Protein AF-A0A5C5W6T4-F1 (afdb_monomer_lite)

Foldseek 3Di:
DDDPVVVVVCVVDDPVVVVVVVVVVVDDDPVNVVVVVVVVVVVVVVVVVVVVVVCVVPVQPVVLVVVLVVVCVVLVPDPVRSVLLVQLCVQLVNSHSVVCLPDLQSLLSSNCSNCVPPPPVVSLVSSQVVCCSRPVHGRDDDPPPPPDDDPDD

Radius of gyration: 30.35 Å; chains: 1; bounding box: 59×81×69 Å

Sequence (153 aa):
MMSLAQALAQVGSGPGWESLRESFRTGGDAQTLGGFVLVLAGLVVVAVAVVYILTRRRLPKQASLNAMKEVARVLQLGSQARRDIELVAGRAGVRQPAAILLSPANLSAAVRRGCNGLDDPSLTARMNELSVKLFGSALPPAARNEKGVGVGG

Secondary structure (DSSP, 8-state):
---HHHHHHHHHSSTHHHHHHHHHHS---HHHHHHHHHHHHHHHHHHHHHHHHHHHHHHHHHHHHHHHHHHHHHTT--HHHHHHHHHHHHHTT-S-GGGGGG-HHHHHHHHHHHHTT---HHHHHHHHHHHHHHHSSPPPP------S-----

Structure (mmCIF, N/CA/C/O backbone):
data_AF-A0A5C5W6T4-F1
#
_entry.id   AF-A0A5C5W6T4-F1
#
loop_
_atom_site.group_PDB
_atom_site.id
_atom_site.type_symbol
_atom_site.label_atom_id
_atom_site.label_alt_id
_atom_site.label_comp_id
_atom_site.label_asym_id
_atom_site.label_entity_id
_atom_site.label_seq_id
_atom_site.pdbx_PDB_ins_code
_atom_site.Cartn_x
_atom_site.Cartn_y
_atom_site.Cartn_z
_atom_site.occupancy
_atom_site.B_iso_or_equiv
_atom_site.auth_seq_id
_atom_site.auth_comp_id
_atom_site.auth_asym_id
_atom_site.auth_atom_id
_atom_site.pdbx_PDB_model_num
ATOM 1 N N . MET A 1 1 ? 10.453 40.831 -33.898 1.00 51.09 1 MET A N 1
ATOM 2 C CA . MET A 1 1 ? 10.121 39.483 -33.389 1.00 51.09 1 MET A CA 1
ATOM 3 C C . MET A 1 1 ? 10.329 38.499 -34.527 1.00 51.09 1 MET A C 1
ATOM 5 O O . MET A 1 1 ? 9.582 38.546 -35.492 1.00 51.09 1 MET A O 1
ATOM 9 N N . MET A 1 2 ? 11.414 37.728 -34.482 1.00 49.97 2 MET A N 1
ATOM 10 C CA . MET A 1 2 ? 11.815 36.823 -35.567 1.00 49.97 2 MET A CA 1
ATOM 11 C C . MET A 1 2 ? 11.038 35.503 -35.461 1.00 49.97 2 MET A C 1
ATOM 13 O O . MET A 1 2 ? 10.875 34.975 -34.362 1.00 49.97 2 MET A O 1
ATOM 17 N N . SER A 1 3 ? 10.527 35.002 -36.588 1.00 68.38 3 SER A N 1
ATOM 18 C CA . SER A 1 3 ? 9.722 33.776 -36.650 1.00 68.38 3 SER A CA 1
ATOM 19 C C . SER A 1 3 ? 10.588 32.532 -36.439 1.00 68.38 3 SER A C 1
ATOM 21 O O . SER A 1 3 ? 11.696 32.433 -36.966 1.00 68.38 3 SER A O 1
ATOM 23 N N . LEU A 1 4 ? 10.053 31.545 -35.718 1.00 61.59 4 LEU A N 1
ATOM 24 C CA . LEU A 1 4 ? 10.692 30.253 -35.437 1.00 61.59 4 LEU A CA 1
ATOM 25 C C . LEU A 1 4 ? 11.082 29.503 -36.732 1.00 61.59 4 LEU A C 1
ATOM 27 O O . LEU A 1 4 ? 12.069 28.772 -36.756 1.00 61.59 4 LEU A O 1
ATOM 31 N N . ALA A 1 5 ? 10.383 29.771 -37.841 1.00 63.53 5 ALA A N 1
ATOM 32 C CA . ALA A 1 5 ? 10.725 29.251 -39.165 1.00 63.53 5 ALA A CA 1
ATOM 33 C C . ALA A 1 5 ? 12.016 29.864 -39.748 1.00 63.53 5 ALA A C 1
ATOM 35 O O . ALA A 1 5 ? 12.783 29.166 -40.406 1.00 63.53 5 ALA A O 1
ATOM 36 N N . GLN A 1 6 ? 12.303 31.142 -39.473 1.00 63.62 6 GLN A N 1
ATOM 37 C CA . GLN A 1 6 ? 13.548 31.796 -39.904 1.00 63.62 6 GLN A CA 1
ATOM 38 C C . GLN A 1 6 ? 14.747 31.356 -39.055 1.00 63.62 6 GLN A C 1
ATOM 40 O O . GLN A 1 6 ? 15.848 31.216 -39.584 1.00 63.62 6 GLN A O 1
ATOM 45 N N . ALA A 1 7 ? 14.528 31.072 -37.766 1.00 58.25 7 ALA A N 1
ATOM 46 C CA . ALA A 1 7 ? 15.557 30.507 -36.893 1.00 58.25 7 ALA A CA 1
ATOM 47 C C . ALA A 1 7 ? 15.959 29.085 -37.330 1.00 58.25 7 ALA A C 1
ATOM 49 O O . ALA A 1 7 ? 17.142 28.755 -37.349 1.00 58.25 7 ALA A O 1
ATOM 50 N N . LEU A 1 8 ? 14.992 28.264 -37.753 1.00 57.56 8 LEU A N 1
ATOM 51 C CA . LEU A 1 8 ? 15.259 26.917 -38.270 1.00 57.56 8 LEU A CA 1
ATOM 52 C C . LEU A 1 8 ? 15.897 26.927 -39.667 1.00 57.56 8 LEU A C 1
ATOM 54 O O . LEU A 1 8 ? 16.741 26.079 -39.952 1.00 57.56 8 LEU A O 1
ATOM 58 N N . ALA A 1 9 ? 15.568 27.908 -40.514 1.00 57.66 9 ALA A N 1
ATOM 59 C CA . ALA A 1 9 ? 16.198 28.059 -41.825 1.00 57.66 9 ALA A CA 1
ATOM 60 C C . ALA A 1 9 ? 17.694 28.422 -41.728 1.00 57.66 9 ALA A C 1
ATOM 62 O O . ALA A 1 9 ? 18.490 27.901 -42.505 1.00 57.66 9 ALA A O 1
ATOM 63 N N . GLN A 1 10 ? 18.105 29.236 -40.746 1.00 55.25 10 GLN A N 1
ATOM 64 C CA . GLN A 1 10 ? 19.525 29.571 -40.548 1.00 55.25 10 GLN A CA 1
ATOM 65 C C . GLN A 1 10 ? 20.373 28.417 -39.992 1.00 55.25 10 GLN A C 1
ATOM 67 O O . GLN A 1 10 ? 21.570 28.355 -40.268 1.00 55.25 10 GLN A O 1
ATOM 72 N N . VAL A 1 11 ? 19.776 27.477 -39.254 1.00 56.47 11 VAL A N 1
ATOM 73 C CA . VAL A 1 11 ? 20.484 26.285 -38.748 1.00 56.47 11 VAL A CA 1
ATOM 74 C C . VAL A 1 11 ? 20.796 25.286 -39.877 1.00 56.47 11 VAL A C 1
ATOM 76 O O . VAL A 1 11 ? 21.744 24.508 -39.775 1.00 56.47 11 VAL A O 1
ATOM 79 N N . GLY A 1 12 ? 20.041 25.321 -40.980 1.00 53.22 12 GLY A N 1
ATOM 80 C CA . GLY A 1 12 ? 20.221 24.422 -42.125 1.00 53.22 12 GLY A CA 1
ATOM 81 C C . GLY A 1 12 ? 21.279 24.854 -43.149 1.00 53.22 12 GLY A C 1
ATOM 82 O O . GLY A 1 12 ? 21.711 24.022 -43.940 1.00 53.22 12 GLY A O 1
ATOM 83 N N . SER A 1 13 ? 21.713 26.120 -43.146 1.00 56.75 13 SER A N 1
ATOM 84 C CA . SER A 1 13 ? 22.541 26.700 -44.221 1.00 56.75 13 SER A CA 1
ATOM 85 C C . SER A 1 13 ? 23.829 27.378 -43.738 1.00 56.75 13 SER A C 1
ATOM 87 O O . SER A 1 13 ? 24.401 28.199 -44.452 1.00 56.75 13 SER A O 1
ATOM 89 N N . GLY A 1 14 ? 24.265 27.101 -42.507 1.00 56.69 14 GLY A N 1
ATOM 90 C CA . GLY A 1 14 ? 25.520 27.631 -41.973 1.00 56.69 14 GLY A CA 1
ATOM 91 C C . GLY A 1 14 ? 26.754 26.868 -42.489 1.00 56.69 14 GLY A C 1
ATOM 92 O O . GLY A 1 14 ? 26.659 25.662 -42.725 1.00 56.69 14 GLY A O 1
ATOM 93 N N . PRO A 1 15 ? 27.934 27.517 -42.578 1.00 57.00 15 PRO A N 1
ATOM 94 C CA . PRO A 1 15 ? 29.190 26.916 -43.063 1.00 57.00 15 PRO A CA 1
ATOM 95 C C . PRO A 1 15 ? 29.664 25.689 -42.257 1.00 57.00 15 PRO A C 1
ATOM 97 O O . PRO A 1 15 ? 30.528 24.944 -42.706 1.00 57.00 15 PRO A O 1
ATOM 100 N N . GLY A 1 16 ? 29.068 25.426 -41.088 1.00 60.19 16 GLY A N 1
ATOM 101 C CA . GLY A 1 16 ? 29.290 24.198 -40.319 1.00 60.19 16 GLY A CA 1
ATOM 102 C C . GLY A 1 16 ? 28.731 22.926 -40.974 1.00 60.19 16 GLY A C 1
ATOM 103 O O . GLY A 1 16 ? 29.205 21.832 -40.679 1.00 60.19 16 GLY A O 1
ATOM 104 N N . TRP A 1 17 ? 27.746 23.034 -41.876 1.00 59.72 17 TRP A N 1
ATOM 105 C CA . TRP A 1 17 ? 27.222 21.865 -42.592 1.00 59.72 17 TRP A CA 1
ATOM 106 C C . TRP A 1 17 ? 28.154 21.381 -43.700 1.00 59.72 17 TRP A C 1
ATOM 108 O O . TRP A 1 17 ? 28.196 20.180 -43.971 1.00 59.72 17 TRP A O 1
ATOM 118 N N . GLU A 1 18 ? 28.920 22.283 -44.313 1.00 60.47 18 GLU A N 1
ATOM 119 C CA . GLU A 1 18 ? 29.913 21.913 -45.323 1.00 60.47 18 GLU A CA 1
ATOM 120 C C . GLU A 1 18 ? 31.124 21.237 -44.686 1.00 60.47 18 GLU A C 1
ATOM 122 O O . GLU A 1 18 ? 31.537 20.192 -45.179 1.00 60.47 18 GLU A O 1
ATOM 127 N N . SER A 1 19 ? 31.587 21.706 -43.522 1.00 59.81 19 SER A N 1
ATOM 128 C CA . SER A 1 19 ? 32.677 21.049 -42.786 1.00 59.81 19 SER A CA 1
ATOM 129 C C . SER A 1 19 ? 32.279 19.683 -42.209 1.00 59.81 19 SER A C 1
ATOM 131 O O . SER A 1 19 ? 33.087 18.751 -42.195 1.00 59.81 19 SER A O 1
ATOM 133 N N . LEU A 1 20 ? 31.015 19.506 -41.802 1.00 59.31 20 LEU A N 1
ATOM 134 C CA . LEU A 1 20 ? 30.465 18.190 -41.449 1.00 59.31 20 LEU A CA 1
ATOM 135 C C . LEU A 1 20 ? 30.404 17.269 -42.672 1.00 59.31 20 LEU A C 1
ATOM 137 O O . LEU A 1 20 ? 30.807 16.111 -42.593 1.00 59.31 20 LEU A O 1
ATOM 141 N N . ARG A 1 21 ? 29.944 17.775 -43.819 1.00 64.44 21 ARG A N 1
ATOM 142 C CA . ARG A 1 21 ? 29.851 16.999 -45.062 1.00 64.44 21 ARG A CA 1
ATOM 143 C C . ARG A 1 21 ? 31.235 16.639 -45.619 1.00 64.44 21 ARG A C 1
ATOM 145 O O . ARG A 1 21 ? 31.400 15.527 -46.112 1.00 64.44 21 ARG A O 1
ATOM 152 N N . GLU A 1 22 ? 32.230 17.513 -45.489 1.00 57.12 22 GLU A N 1
ATOM 153 C CA . GLU A 1 22 ? 33.631 17.217 -45.810 1.00 57.12 22 GLU A CA 1
ATOM 154 C C . GLU A 1 22 ? 34.232 16.199 -44.838 1.00 57.12 22 GLU A C 1
ATOM 156 O O . GLU A 1 22 ? 34.910 15.279 -45.286 1.00 57.12 22 GLU A O 1
ATOM 161 N N . SER A 1 23 ? 33.890 16.238 -43.548 1.00 58.56 23 SER A N 1
ATOM 162 C CA . SER A 1 23 ? 34.295 15.196 -42.586 1.00 58.56 23 SER A CA 1
ATOM 163 C C . SER A 1 23 ? 33.700 13.815 -42.911 1.00 58.56 23 SER A C 1
ATOM 165 O O . SER A 1 23 ? 34.313 12.794 -42.617 1.00 58.56 23 SER A O 1
ATOM 167 N N . PHE A 1 24 ? 32.529 13.758 -43.558 1.00 59.09 24 PHE A N 1
ATOM 168 C CA . PHE A 1 24 ? 31.958 12.503 -44.071 1.00 59.09 24 PHE A CA 1
ATOM 169 C C . PHE A 1 24 ? 32.541 12.070 -45.427 1.00 59.09 24 PHE A C 1
ATOM 171 O O . PHE A 1 24 ? 32.501 10.884 -45.753 1.00 59.09 24 PHE A O 1
ATOM 178 N N . ARG A 1 25 ? 33.051 13.009 -46.237 1.00 58.88 25 ARG A N 1
ATOM 179 C CA . ARG A 1 25 ? 33.547 12.748 -47.602 1.00 58.88 25 ARG A CA 1
ATOM 180 C C . ARG A 1 25 ? 35.046 12.451 -47.650 1.00 58.88 25 ARG A C 1
ATOM 182 O O . ARG A 1 25 ? 35.487 11.690 -48.507 1.00 58.88 25 ARG A O 1
ATOM 189 N N . THR A 1 26 ? 35.816 13.024 -46.732 1.00 53.94 26 THR A N 1
ATOM 190 C CA . THR A 1 26 ? 37.258 12.799 -46.602 1.00 53.94 26 THR A CA 1
ATOM 191 C C . THR A 1 26 ? 37.467 11.630 -45.648 1.00 53.94 26 THR A C 1
ATOM 193 O O . THR A 1 26 ? 37.491 11.810 -44.439 1.00 53.94 26 THR A O 1
ATOM 196 N N . GLY A 1 27 ? 37.514 10.426 -46.226 1.00 54.44 27 GLY A N 1
ATOM 197 C CA . GLY A 1 27 ? 37.902 9.148 -45.619 1.00 54.44 27 GLY A CA 1
ATOM 198 C C . GLY A 1 27 ? 38.094 9.131 -44.103 1.00 54.44 27 GLY A C 1
ATOM 199 O O . GLY A 1 27 ? 39.210 9.287 -43.616 1.00 54.44 27 GLY A O 1
ATOM 200 N N . GLY A 1 28 ? 37.021 8.852 -43.363 1.00 50.78 28 GLY A N 1
ATOM 201 C CA . GLY A 1 28 ? 37.166 8.313 -42.020 1.00 50.78 28 GLY A CA 1
ATOM 202 C C . GLY A 1 28 ? 37.711 6.898 -42.154 1.00 50.78 28 GLY A C 1
ATOM 203 O O . GLY A 1 28 ? 37.016 6.038 -42.698 1.00 50.78 28 GLY A O 1
ATOM 204 N N . ASP A 1 29 ? 38.950 6.667 -41.714 1.00 56.69 29 ASP A N 1
ATOM 205 C CA . ASP A 1 29 ? 39.516 5.328 -41.535 1.00 56.69 29 ASP A CA 1
ATOM 206 C C . ASP A 1 29 ? 38.425 4.374 -41.039 1.00 56.69 29 ASP A C 1
ATOM 208 O O . ASP A 1 29 ? 37.694 4.700 -40.100 1.00 56.69 29 ASP A O 1
ATOM 212 N N . ALA A 1 30 ? 38.305 3.182 -41.626 1.00 56.19 30 ALA A N 1
ATOM 213 C CA . ALA A 1 30 ? 37.294 2.194 -41.225 1.00 56.19 30 ALA A CA 1
ATOM 214 C C . ALA A 1 30 ? 37.282 1.935 -39.696 1.00 56.19 30 ALA A C 1
ATOM 216 O O . ALA A 1 30 ? 36.262 1.554 -39.118 1.00 56.19 30 ALA A O 1
ATOM 217 N N . GLN A 1 31 ? 38.403 2.221 -39.031 1.00 57.69 31 GLN A N 1
ATOM 218 C CA . GLN A 1 31 ? 38.597 2.177 -37.588 1.00 57.69 31 GLN A CA 1
ATOM 219 C C . GLN A 1 31 ? 37.866 3.294 -36.805 1.00 57.69 31 GLN A C 1
ATOM 221 O O . GLN A 1 31 ? 37.333 3.024 -35.729 1.00 57.69 31 GLN A O 1
ATOM 226 N N . THR A 1 32 ? 37.772 4.524 -37.326 1.00 60.28 32 THR A N 1
ATOM 227 C CA . THR A 1 32 ? 37.041 5.636 -36.677 1.00 60.28 32 THR A CA 1
ATOM 228 C C . THR A 1 32 ? 35.532 5.540 -36.897 1.00 60.28 32 THR A C 1
ATOM 230 O O . THR A 1 32 ? 34.765 5.746 -35.953 1.00 60.28 32 THR A O 1
ATOM 233 N N . LEU A 1 33 ? 35.093 5.126 -38.092 1.00 58.91 33 LEU A N 1
ATOM 234 C CA . LEU A 1 33 ? 33.681 4.833 -38.375 1.00 58.91 33 LEU A CA 1
ATOM 235 C C . LEU A 1 33 ? 33.157 3.666 -37.519 1.00 58.91 33 LEU A C 1
ATOM 237 O O . LEU A 1 33 ? 32.073 3.768 -36.944 1.00 58.91 33 LEU A O 1
ATOM 241 N N . GLY A 1 34 ? 33.945 2.596 -37.354 1.00 63.84 34 GLY A N 1
ATOM 242 C CA . GLY A 1 34 ? 33.597 1.478 -36.469 1.00 63.84 34 GLY A CA 1
ATOM 243 C C . GLY A 1 34 ? 33.500 1.881 -34.991 1.00 63.84 34 GLY A C 1
ATOM 244 O O . GLY A 1 34 ? 32.570 1.468 -34.293 1.00 63.84 34 GLY A O 1
ATOM 245 N N . GLY A 1 35 ? 34.410 2.744 -34.525 1.00 72.25 35 GLY A N 1
ATOM 246 C CA . GLY A 1 35 ? 34.397 3.268 -33.156 1.00 72.25 35 GLY A CA 1
ATOM 247 C C . GLY A 1 35 ? 33.146 4.093 -32.842 1.00 72.25 35 GLY A C 1
ATOM 248 O O . GLY A 1 35 ? 32.514 3.885 -31.806 1.00 72.25 35 GLY A O 1
ATOM 249 N N . PHE A 1 36 ? 32.732 4.974 -33.758 1.00 75.81 36 PHE A N 1
ATOM 250 C CA . PHE A 1 36 ? 31.527 5.790 -33.581 1.00 75.81 36 PHE A CA 1
ATOM 251 C C . PHE A 1 36 ? 30.253 4.948 -33.472 1.00 75.81 36 PHE A C 1
ATOM 253 O O . PHE A 1 36 ? 29.415 5.217 -32.609 1.00 75.81 36 PHE A O 1
ATOM 260 N N . VAL A 1 37 ? 30.116 3.906 -34.297 1.00 79.69 37 VAL A N 1
ATOM 261 C CA . VAL A 1 37 ? 28.943 3.016 -34.262 1.00 79.69 37 VAL A CA 1
ATOM 262 C C . VAL A 1 37 ? 28.862 2.260 -32.935 1.00 79.69 37 VAL A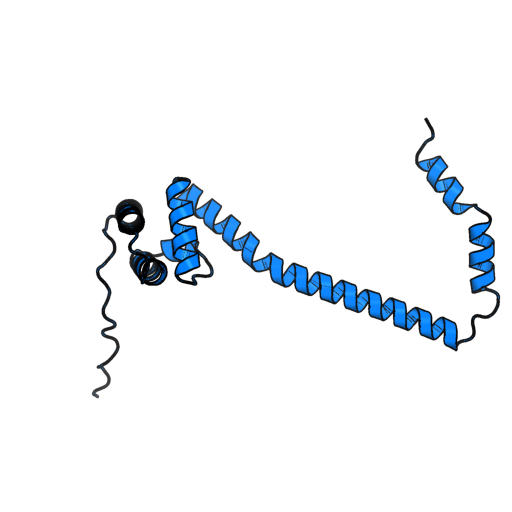 C 1
ATOM 264 O O . VAL A 1 37 ? 27.778 2.159 -32.360 1.00 79.69 37 VAL A O 1
ATOM 267 N N . LEU A 1 38 ? 29.992 1.785 -32.402 1.00 81.75 38 LEU A N 1
ATOM 268 C CA . LEU A 1 38 ? 30.036 1.094 -31.108 1.00 81.75 38 LEU A CA 1
ATOM 269 C C . LEU A 1 38 ? 29.691 2.019 -29.938 1.00 81.75 38 LEU A C 1
ATOM 271 O O . LEU A 1 38 ? 28.927 1.627 -29.054 1.00 81.75 38 LEU A O 1
ATOM 275 N N . VAL A 1 39 ? 30.202 3.253 -29.945 1.00 85.06 39 VAL A N 1
ATOM 276 C CA . VAL A 1 39 ? 29.868 4.254 -28.921 1.00 85.06 39 VAL A CA 1
ATOM 277 C C . VAL A 1 39 ? 28.380 4.597 -28.975 1.00 85.06 39 VAL A C 1
ATOM 279 O O . VAL A 1 39 ? 27.717 4.598 -27.938 1.00 85.06 39 VAL A O 1
ATOM 282 N N . LEU A 1 40 ? 27.832 4.823 -30.173 1.00 88.75 40 LEU A N 1
ATOM 283 C CA . LEU A 1 40 ? 26.415 5.135 -30.354 1.00 88.75 40 LEU A CA 1
ATOM 284 C C . LEU A 1 40 ? 25.522 3.970 -29.895 1.00 88.75 40 LEU A C 1
ATOM 286 O O . LEU A 1 40 ? 24.562 4.181 -29.155 1.00 88.75 40 LEU A O 1
ATOM 290 N N . ALA A 1 41 ? 25.869 2.737 -30.271 1.00 87.94 41 ALA A N 1
ATOM 291 C CA . ALA A 1 41 ? 25.153 1.536 -29.851 1.00 87.94 41 ALA A CA 1
ATOM 292 C C . ALA A 1 41 ? 25.200 1.347 -28.327 1.00 87.94 41 ALA A C 1
ATOM 294 O O . ALA A 1 41 ? 24.171 1.076 -27.706 1.00 87.94 41 ALA A O 1
ATOM 295 N N . GLY A 1 42 ? 26.363 1.559 -27.703 1.00 90.81 42 GLY A N 1
ATOM 296 C CA . GLY A 1 42 ? 26.510 1.524 -26.248 1.00 90.81 42 GLY A CA 1
ATOM 297 C C . GLY A 1 42 ? 25.627 2.560 -25.550 1.00 90.81 42 GLY A C 1
ATOM 298 O O . GLY A 1 42 ? 24.954 2.242 -24.571 1.00 90.81 42 GLY A O 1
ATOM 299 N N . LEU A 1 43 ? 25.553 3.775 -26.095 1.00 92.31 43 LEU A N 1
ATOM 300 C CA . LEU A 1 43 ? 24.718 4.853 -25.561 1.00 92.31 43 LEU A CA 1
ATOM 301 C C . LEU A 1 43 ? 23.225 4.499 -25.637 1.00 92.31 43 LEU A C 1
ATOM 303 O O . LEU A 1 43 ? 22.494 4.713 -24.670 1.00 92.31 43 LEU A O 1
ATOM 307 N N . VAL A 1 44 ? 22.785 3.874 -26.734 1.00 93.38 44 VAL A N 1
ATOM 308 C CA . VAL A 1 44 ? 21.414 3.356 -26.875 1.00 93.38 44 VAL A CA 1
ATOM 309 C C . VAL A 1 44 ? 21.130 2.262 -25.845 1.00 93.38 44 VAL A C 1
ATOM 311 O O . VAL A 1 44 ? 20.100 2.319 -25.175 1.00 93.38 44 VAL A O 1
ATOM 314 N N . VAL A 1 45 ? 22.038 1.300 -25.652 1.00 92.81 45 VAL A N 1
ATOM 315 C CA . VAL A 1 45 ? 21.869 0.235 -24.646 1.00 92.81 45 VAL A CA 1
ATOM 316 C C . VAL A 1 45 ? 21.777 0.817 -23.234 1.00 92.81 45 VAL A C 1
ATOM 318 O O . VAL A 1 45 ? 20.898 0.419 -22.470 1.00 92.81 45 VAL A O 1
ATOM 321 N N . VAL A 1 46 ? 22.623 1.792 -22.890 1.00 93.00 46 VAL A N 1
ATOM 322 C CA . VAL A 1 46 ? 22.569 2.485 -21.594 1.00 93.00 46 VAL A CA 1
ATOM 323 C C . VAL A 1 46 ? 21.257 3.250 -21.440 1.00 93.00 46 VAL A C 1
ATOM 325 O O . VAL A 1 46 ? 20.615 3.140 -20.399 1.00 93.00 46 VAL A O 1
ATOM 328 N N . ALA A 1 47 ? 20.811 3.977 -22.466 1.00 89.19 47 ALA A N 1
ATOM 329 C CA . ALA A 1 47 ? 19.540 4.693 -22.435 1.00 89.19 47 ALA A CA 1
ATOM 330 C C . ALA A 1 47 ? 18.357 3.733 -22.234 1.00 89.19 47 ALA A C 1
ATOM 332 O O . ALA A 1 47 ? 17.510 3.975 -21.373 1.00 89.19 47 ALA A O 1
ATOM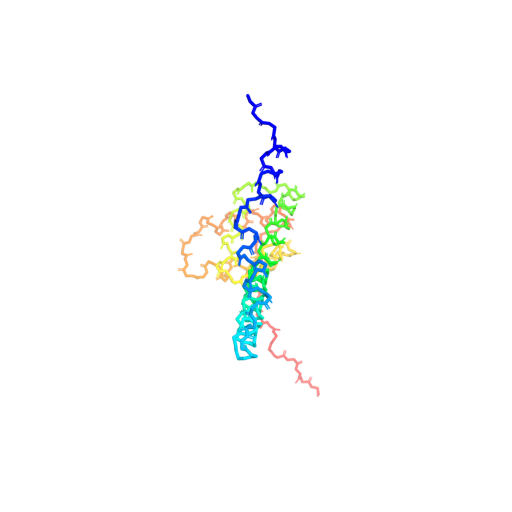 333 N N . VAL A 1 48 ? 18.330 2.606 -22.952 1.00 91.50 48 VAL A N 1
ATOM 334 C CA . VAL A 1 48 ? 17.317 1.556 -22.781 1.00 91.50 48 VAL A CA 1
ATOM 335 C C . VAL A 1 48 ? 17.394 0.946 -21.384 1.00 91.50 48 VAL A C 1
ATOM 337 O O . VAL A 1 48 ? 16.358 0.788 -20.746 1.00 91.50 48 VAL A O 1
ATOM 340 N N . ALA A 1 49 ? 18.587 0.658 -20.858 1.00 88.88 49 ALA A N 1
ATOM 341 C CA . ALA A 1 49 ? 18.764 0.130 -19.506 1.00 88.88 49 ALA A CA 1
ATOM 342 C C . ALA A 1 49 ? 18.286 1.124 -18.437 1.00 88.88 49 ALA A C 1
ATOM 344 O O . ALA A 1 49 ? 17.593 0.735 -17.499 1.00 88.88 49 ALA A O 1
ATOM 345 N N . VAL A 1 50 ? 18.588 2.414 -18.593 1.00 88.69 50 VAL A N 1
ATOM 346 C CA . VAL A 1 50 ? 18.110 3.485 -17.710 1.00 88.69 50 VAL A CA 1
ATOM 347 C C . VAL A 1 50 ? 16.591 3.587 -17.782 1.00 88.69 50 VAL A C 1
ATOM 349 O O . VAL A 1 50 ? 15.934 3.564 -16.742 1.00 88.69 50 VAL A O 1
ATOM 352 N N . VAL A 1 51 ? 16.008 3.629 -18.983 1.00 87.62 51 VAL A N 1
ATOM 353 C CA . VAL A 1 51 ? 14.552 3.654 -19.170 1.00 87.62 51 VAL A CA 1
ATOM 354 C C . VAL A 1 51 ? 13.915 2.409 -18.569 1.00 87.62 51 VAL A C 1
ATOM 356 O O . VAL A 1 51 ? 12.921 2.543 -17.864 1.00 87.62 51 VAL A O 1
ATOM 359 N N . TYR A 1 52 ? 14.493 1.226 -18.768 1.00 84.44 52 TYR A N 1
ATOM 360 C CA . TYR A 1 52 ? 14.025 -0.041 -18.214 1.00 84.44 52 TYR A CA 1
ATOM 361 C C . TYR A 1 52 ? 14.078 -0.046 -16.683 1.00 84.44 52 TYR A C 1
ATOM 363 O O . TYR A 1 52 ? 13.107 -0.409 -16.024 1.00 84.44 52 TYR A O 1
ATOM 371 N N . ILE A 1 53 ? 15.172 0.426 -16.082 1.00 80.69 53 ILE A N 1
ATOM 372 C CA . ILE A 1 53 ? 15.298 0.550 -14.625 1.00 80.69 53 ILE A CA 1
ATOM 373 C C . ILE A 1 53 ? 14.290 1.573 -14.084 1.00 80.69 53 ILE A C 1
ATOM 375 O O . ILE A 1 53 ? 13.654 1.329 -13.055 1.00 80.69 53 ILE A O 1
ATOM 379 N N . LEU A 1 54 ? 14.100 2.702 -14.770 1.00 78.62 54 LEU A N 1
ATOM 380 C CA . LEU A 1 54 ? 13.157 3.744 -14.368 1.00 78.62 54 LEU A CA 1
ATOM 381 C C . LEU A 1 54 ? 11.700 3.293 -14.517 1.00 78.62 54 LEU A C 1
ATOM 383 O O . LEU A 1 54 ? 10.913 3.495 -13.593 1.00 78.62 54 LEU A O 1
ATOM 387 N N . THR A 1 55 ? 11.332 2.641 -15.618 1.00 68.75 55 THR A N 1
ATOM 388 C CA . THR A 1 55 ? 9.988 2.074 -15.813 1.00 68.75 55 THR A CA 1
ATOM 389 C C . THR A 1 55 ? 9.733 0.955 -14.812 1.00 68.75 55 THR A C 1
ATOM 391 O O . THR A 1 55 ? 8.746 1.014 -14.081 1.00 68.75 55 THR A O 1
ATOM 394 N N . ARG A 1 56 ? 10.662 0.011 -14.631 1.00 62.72 56 ARG A N 1
ATOM 395 C CA . ARG A 1 56 ? 10.520 -1.064 -13.634 1.00 62.72 56 ARG A CA 1
ATOM 396 C C . ARG A 1 56 ? 10.358 -0.534 -12.203 1.00 62.72 56 ARG A C 1
ATOM 398 O O . ARG A 1 56 ? 9.641 -1.138 -11.408 1.00 62.72 56 ARG A O 1
ATOM 405 N N . ARG A 1 57 ? 10.957 0.617 -11.870 1.00 57.31 57 ARG A N 1
ATOM 406 C CA . ARG A 1 57 ? 10.745 1.301 -10.578 1.00 57.31 57 ARG A CA 1
ATOM 407 C C . ARG A 1 57 ? 9.424 2.076 -10.493 1.00 57.31 57 ARG A C 1
ATOM 409 O O . ARG A 1 57 ? 8.890 2.215 -9.393 1.00 57.31 57 ARG A O 1
ATOM 416 N N . ARG A 1 58 ? 8.894 2.590 -11.608 1.00 50.19 58 ARG A N 1
ATOM 417 C CA . ARG A 1 58 ? 7.672 3.417 -11.634 1.00 50.19 58 ARG A CA 1
ATOM 418 C C . ARG A 1 58 ? 6.372 2.612 -11.740 1.00 50.19 58 ARG A C 1
ATOM 420 O O . ARG A 1 58 ? 5.377 3.030 -11.151 1.00 50.19 58 ARG A O 1
ATOM 427 N N . LEU A 1 59 ? 6.377 1.447 -12.392 1.00 51.50 59 LEU A N 1
ATOM 428 C CA . LEU A 1 59 ? 5.154 0.669 -12.635 1.00 51.50 59 LEU A CA 1
ATOM 429 C C . LEU A 1 59 ? 4.415 0.117 -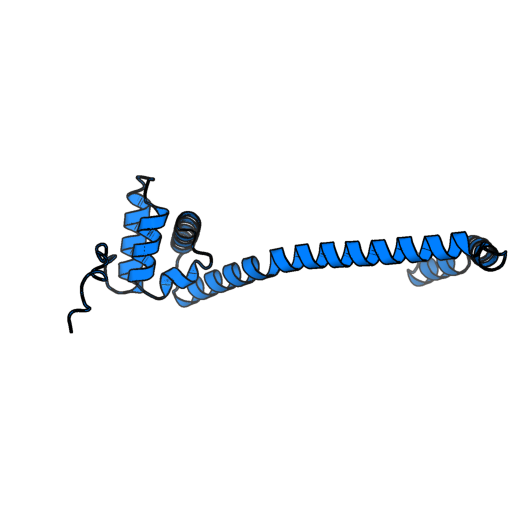11.383 1.00 51.50 59 LEU A C 1
ATOM 431 O O . LEU A 1 59 ? 3.190 0.055 -11.439 1.00 51.50 59 LEU A O 1
ATOM 435 N N . PRO A 1 60 ? 5.044 -0.217 -10.232 1.00 52.06 60 PRO A N 1
ATOM 436 C CA . PRO A 1 60 ? 4.288 -0.729 -9.077 1.00 52.06 60 PRO A CA 1
ATOM 437 C C . PRO A 1 60 ? 3.808 0.345 -8.081 1.00 52.06 60 PRO A C 1
ATOM 439 O O . PRO A 1 60 ? 2.812 0.129 -7.392 1.00 52.06 60 PRO A O 1
ATOM 442 N N . LYS A 1 61 ? 4.474 1.508 -7.980 1.00 50.38 61 LYS A N 1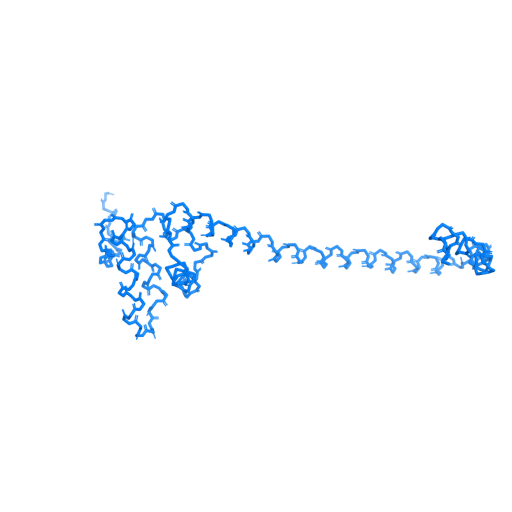
ATOM 443 C CA . LYS A 1 61 ? 4.134 2.536 -6.969 1.00 50.38 61 LYS A CA 1
ATOM 444 C C . LYS A 1 61 ? 2.976 3.450 -7.379 1.00 50.38 61 LYS A C 1
ATOM 446 O O . LYS A 1 61 ? 2.189 3.839 -6.525 1.00 50.38 61 LYS A O 1
ATOM 451 N N . GLN A 1 62 ? 2.847 3.803 -8.660 1.00 51.56 62 GLN A N 1
ATOM 452 C CA . GLN A 1 62 ? 1.747 4.670 -9.111 1.00 51.56 62 GLN A CA 1
ATOM 453 C C . GLN A 1 62 ? 0.408 3.926 -9.197 1.00 51.56 62 GLN A C 1
ATOM 455 O O . GLN A 1 62 ? -0.621 4.491 -8.834 1.00 51.56 62 GLN A O 1
ATOM 460 N N . ALA A 1 63 ? 0.420 2.646 -9.583 1.00 57.66 63 ALA A N 1
ATOM 461 C CA . ALA A 1 63 ? -0.785 1.820 -9.605 1.00 57.66 63 ALA A CA 1
ATOM 462 C C . ALA A 1 63 ? -1.375 1.613 -8.196 1.00 57.66 63 ALA A C 1
ATOM 464 O O . ALA A 1 63 ? -2.584 1.742 -8.017 1.00 57.66 63 ALA A O 1
ATOM 465 N N . SER A 1 64 ? -0.539 1.376 -7.173 1.00 58.84 64 SER A N 1
ATOM 466 C CA . SER A 1 64 ? -1.027 1.194 -5.796 1.00 58.84 64 SER A CA 1
ATOM 467 C C . SER A 1 64 ? -1.533 2.493 -5.155 1.00 58.84 64 SER A C 1
ATOM 469 O O . SER A 1 64 ? -2.532 2.464 -4.436 1.00 58.84 64 SER A O 1
ATOM 471 N N . LEU A 1 65 ? -0.905 3.640 -5.450 1.00 59.84 65 LEU A N 1
ATOM 472 C CA . LEU A 1 65 ? -1.365 4.952 -4.976 1.00 59.84 65 LEU A CA 1
ATOM 473 C C . LEU A 1 65 ? -2.715 5.348 -5.584 1.00 59.84 65 LEU A C 1
ATOM 475 O O . LEU A 1 65 ? -3.554 5.921 -4.888 1.00 59.84 65 LEU A O 1
ATOM 479 N N . ASN A 1 66 ? -2.935 5.031 -6.861 1.00 70.75 66 ASN A N 1
ATOM 480 C CA . ASN A 1 66 ? -4.217 5.275 -7.518 1.00 70.75 66 ASN A CA 1
ATOM 481 C C . ASN A 1 66 ? -5.298 4.317 -6.998 1.00 70.75 66 ASN A C 1
ATOM 483 O O . ASN A 1 66 ? -6.401 4.765 -6.699 1.00 70.75 66 ASN A O 1
ATOM 487 N N . ALA A 1 67 ? -4.963 3.040 -6.780 1.00 75.06 67 ALA A N 1
ATOM 488 C CA . ALA A 1 67 ? -5.888 2.066 -6.200 1.00 75.06 67 ALA A CA 1
ATOM 489 C C . ALA A 1 67 ? -6.335 2.456 -4.781 1.00 75.06 67 ALA A C 1
ATOM 491 O O . ALA A 1 67 ? -7.522 2.417 -4.480 1.00 75.06 67 ALA A O 1
ATOM 492 N N . MET A 1 68 ? -5.416 2.901 -3.914 1.00 82.38 68 MET A N 1
ATOM 493 C CA . MET A 1 68 ? -5.776 3.322 -2.554 1.00 82.38 68 MET A CA 1
ATOM 494 C C . MET A 1 68 ? -6.612 4.611 -2.542 1.00 82.38 68 MET A C 1
ATOM 496 O O . MET A 1 68 ? -7.506 4.752 -1.711 1.00 82.38 68 MET A O 1
ATOM 500 N N . LYS A 1 69 ? -6.357 5.548 -3.467 1.00 82.75 69 LYS A N 1
ATOM 501 C CA . LYS A 1 69 ? -7.204 6.739 -3.647 1.00 82.75 69 LYS A CA 1
ATOM 502 C C . LYS A 1 69 ? -8.626 6.366 -4.047 1.00 82.75 69 LYS A C 1
ATOM 504 O O . LYS A 1 69 ? -9.563 6.927 -3.487 1.00 82.75 69 LYS A O 1
ATOM 509 N N . GLU A 1 70 ? -8.776 5.433 -4.981 1.00 83.31 70 GLU A N 1
ATOM 510 C CA . GLU A 1 70 ? -10.092 5.006 -5.450 1.00 83.31 70 GLU A CA 1
ATOM 511 C C . GLU A 1 70 ? -10.848 4.241 -4.364 1.00 83.31 70 GLU A C 1
ATOM 513 O O . GLU A 1 70 ? -11.997 4.555 -4.077 1.00 83.31 70 GLU A O 1
ATOM 518 N N . VAL A 1 71 ? -10.177 3.322 -3.664 1.00 82.75 71 VAL A N 1
ATOM 519 C CA . VAL A 1 71 ? -10.764 2.605 -2.523 1.00 82.75 71 VAL A CA 1
ATOM 520 C C . VAL A 1 71 ? -11.165 3.572 -1.409 1.00 82.75 71 VAL A C 1
ATOM 522 O O . VAL A 1 71 ? -12.255 3.450 -0.861 1.00 82.75 71 VAL A O 1
ATOM 525 N N . ALA A 1 72 ? -10.339 4.580 -1.109 1.00 85.06 72 ALA A N 1
ATOM 526 C CA . ALA A 1 72 ? -10.694 5.612 -0.140 1.00 85.06 72 ALA A CA 1
ATOM 527 C C . ALA A 1 72 ? -11.901 6.447 -0.587 1.00 85.06 72 ALA A C 1
ATOM 529 O O . ALA A 1 72 ? -12.724 6.802 0.249 1.00 85.06 72 ALA A O 1
ATOM 530 N N . ARG A 1 73 ? -12.040 6.733 -1.886 1.00 86.00 73 ARG A N 1
ATOM 531 C CA . ARG A 1 73 ? -13.217 7.424 -2.424 1.00 86.00 73 ARG A CA 1
ATOM 532 C C . ARG A 1 73 ? -14.476 6.560 -2.304 1.00 86.00 73 ARG A C 1
ATOM 534 O O . ARG A 1 73 ? -15.482 7.047 -1.803 1.00 86.00 73 ARG A O 1
ATOM 541 N N . VAL A 1 74 ? -14.415 5.298 -2.732 1.00 85.50 74 VAL A N 1
ATOM 542 C CA . VAL A 1 74 ? -15.559 4.366 -2.733 1.00 85.50 74 VAL A CA 1
ATOM 543 C C . VAL A 1 74 ? -16.036 4.065 -1.314 1.00 85.50 74 VAL A C 1
ATOM 545 O O . VAL A 1 74 ? -17.232 4.098 -1.046 1.00 85.50 74 VAL A O 1
ATOM 548 N N . LEU A 1 75 ? -15.104 3.835 -0.390 1.00 82.69 75 LEU A N 1
ATOM 549 C CA . LEU A 1 75 ? -15.405 3.576 1.020 1.00 82.69 75 LEU A CA 1
ATOM 550 C C . LEU A 1 75 ? -15.599 4.861 1.844 1.00 82.69 75 LEU A C 1
ATOM 552 O O . LEU A 1 75 ? -15.723 4.784 3.063 1.00 82.69 75 LEU A O 1
ATOM 556 N N . GLN A 1 76 ? -15.581 6.036 1.200 1.00 86.88 76 GLN A N 1
ATOM 557 C CA . GLN A 1 76 ? -15.674 7.358 1.836 1.00 86.88 76 GLN A CA 1
ATOM 558 C C . GLN A 1 76 ? -14.726 7.527 3.041 1.00 86.88 76 GLN A C 1
ATOM 560 O O . GLN A 1 76 ? -15.056 8.133 4.061 1.00 86.88 76 GLN A O 1
ATOM 565 N N . LEU A 1 77 ? -13.514 6.982 2.927 1.00 84.69 77 LEU A N 1
ATOM 566 C CA . LEU A 1 77 ? -12.499 7.062 3.968 1.00 84.69 77 LEU A CA 1
ATOM 567 C C . LEU A 1 77 ? -11.932 8.481 4.051 1.00 84.69 77 LEU A C 1
ATOM 569 O O . LEU A 1 77 ? -11.447 9.047 3.069 1.00 84.69 77 LEU A O 1
ATOM 573 N N . GLY A 1 78 ? -11.912 9.027 5.267 1.00 85.75 78 GLY A N 1
ATOM 574 C CA . GLY A 1 78 ? -11.257 10.299 5.552 1.00 85.75 78 GLY A CA 1
ATOM 575 C C . GLY A 1 78 ? -9.748 10.267 5.273 1.00 85.75 78 GLY A C 1
ATOM 576 O O . GLY A 1 78 ? -9.093 9.221 5.286 1.00 85.75 78 GLY A O 1
ATOM 577 N N . SER A 1 79 ? -9.155 11.448 5.076 1.00 85.56 79 SER A N 1
ATOM 578 C CA . SER A 1 79 ? -7.718 11.583 4.780 1.00 85.56 79 SER A CA 1
ATOM 579 C C . SER A 1 79 ? -6.803 11.054 5.897 1.00 85.56 79 SER A C 1
ATOM 581 O O . SER A 1 79 ? -5.657 10.687 5.630 1.00 85.56 79 SER A O 1
ATOM 583 N N . GLN A 1 80 ? -7.300 11.011 7.136 1.00 85.75 80 GLN A N 1
ATOM 584 C CA . GLN A 1 80 ? -6.605 10.451 8.294 1.00 85.75 80 GLN A CA 1
ATOM 585 C C . GLN A 1 80 ? -6.621 8.919 8.274 1.00 85.75 80 GLN A C 1
ATOM 587 O O . GLN A 1 80 ? -5.562 8.306 8.341 1.00 85.75 80 GLN A O 1
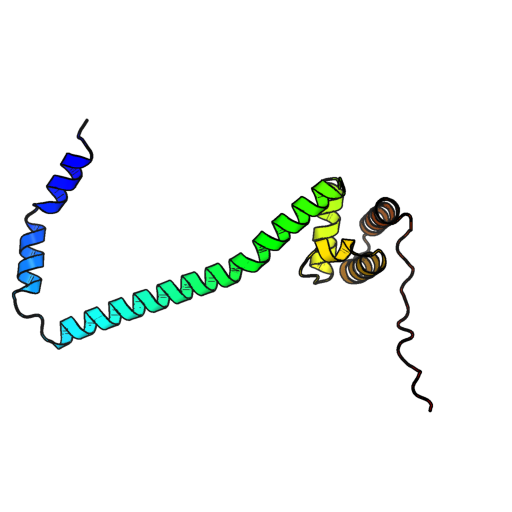ATOM 592 N N . ALA A 1 81 ? -7.790 8.312 8.052 1.00 85.25 81 ALA A N 1
ATOM 593 C CA . ALA A 1 81 ? -7.946 6.865 7.907 1.00 85.25 81 ALA A CA 1
ATOM 594 C C . ALA A 1 81 ? -7.033 6.299 6.812 1.00 85.25 81 ALA A C 1
ATOM 596 O O . ALA A 1 81 ? -6.331 5.312 7.018 1.00 85.25 81 ALA A O 1
ATOM 597 N N . ARG A 1 82 ? -6.978 6.972 5.658 1.00 87.69 82 ARG A N 1
ATOM 598 C CA . ARG A 1 82 ? -6.088 6.577 4.564 1.00 87.69 82 ARG A CA 1
ATOM 599 C C . ARG A 1 82 ? -4.610 6.619 4.964 1.00 87.69 82 ARG A C 1
ATOM 601 O O . ARG A 1 82 ? -3.876 5.690 4.638 1.00 87.69 82 ARG A O 1
ATOM 608 N N . ARG A 1 83 ? -4.176 7.682 5.649 1.00 87.06 83 ARG A N 1
ATOM 609 C CA . ARG A 1 83 ? -2.790 7.818 6.126 1.00 87.06 83 ARG A CA 1
ATOM 610 C C . ARG A 1 83 ? -2.435 6.737 7.138 1.00 87.06 83 ARG A C 1
ATOM 612 O O . ARG A 1 83 ? -1.372 6.138 7.018 1.00 87.06 83 ARG A O 1
ATOM 619 N N . ASP A 1 84 ? -3.334 6.456 8.075 1.00 86.81 84 ASP A N 1
ATOM 620 C CA . ASP A 1 84 ? -3.142 5.401 9.068 1.00 86.81 84 ASP A CA 1
ATOM 621 C C . ASP A 1 84 ? -3.021 4.017 8.392 1.00 86.81 84 ASP A C 1
ATOM 623 O O . ASP A 1 84 ? -2.117 3.253 8.722 1.00 86.81 84 ASP A O 1
ATOM 627 N N . ILE A 1 85 ? -3.843 3.718 7.375 1.00 87.12 85 ILE A N 1
ATOM 628 C CA . ILE A 1 85 ? -3.754 2.464 6.603 1.00 87.12 85 ILE A CA 1
ATOM 629 C C . ILE A 1 85 ? -2.444 2.372 5.813 1.00 87.12 85 ILE A C 1
ATOM 631 O O . ILE A 1 85 ? -1.803 1.324 5.817 1.00 87.12 85 ILE A O 1
ATOM 635 N N . GLU A 1 86 ? -2.025 3.443 5.131 1.00 88.12 86 GLU A N 1
ATOM 636 C CA . GLU A 1 86 ? -0.752 3.471 4.394 1.00 88.12 86 GLU A CA 1
ATOM 637 C C . GLU A 1 86 ? 0.445 3.272 5.342 1.00 88.12 86 GLU A C 1
ATOM 639 O O . GLU A 1 86 ? 1.383 2.539 5.016 1.00 88.12 86 GLU A O 1
ATOM 644 N N . LEU A 1 87 ? 0.386 3.858 6.540 1.00 87.25 87 LEU A N 1
ATOM 645 C CA . LEU A 1 87 ? 1.403 3.717 7.578 1.00 87.25 87 LEU A CA 1
ATOM 646 C C . LEU A 1 87 ? 1.450 2.289 8.137 1.00 87.25 87 LEU A C 1
ATOM 648 O O . LEU A 1 87 ? 2.528 1.695 8.197 1.00 87.25 87 LEU A O 1
ATOM 652 N N . VAL A 1 88 ? 0.299 1.702 8.474 1.00 87.31 88 VAL A N 1
ATOM 653 C CA . VAL A 1 88 ? 0.209 0.307 8.930 1.00 87.31 88 VAL A CA 1
ATOM 654 C C . VAL A 1 88 ? 0.677 -0.655 7.836 1.00 87.31 88 VAL A C 1
ATOM 656 O O . VAL A 1 88 ? 1.465 -1.555 8.117 1.00 87.31 88 VAL A O 1
ATOM 659 N N . ALA A 1 89 ? 0.269 -0.445 6.582 1.00 87.50 89 ALA A N 1
ATOM 660 C CA . ALA A 1 89 ? 0.696 -1.255 5.442 1.00 87.50 89 ALA A CA 1
ATOM 661 C C . ALA A 1 89 ? 2.215 -1.218 5.247 1.00 87.50 89 ALA A C 1
ATOM 663 O O . ALA A 1 89 ? 2.842 -2.265 5.074 1.00 87.50 89 ALA A O 1
ATOM 664 N N . GLY A 1 90 ? 2.801 -0.018 5.308 1.00 86.25 90 GLY A N 1
ATOM 665 C CA . GLY A 1 90 ? 4.240 0.184 5.191 1.00 86.25 90 GLY A CA 1
ATOM 666 C C . GLY A 1 90 ? 5.012 -0.542 6.289 1.00 86.25 90 GLY A C 1
ATOM 667 O O . GLY A 1 90 ? 5.973 -1.247 5.991 1.00 86.25 90 GLY A O 1
ATOM 668 N N . ARG A 1 91 ? 4.550 -0.441 7.540 1.00 84.88 91 ARG A N 1
ATOM 669 C CA . ARG A 1 91 ? 5.173 -1.125 8.684 1.00 84.88 91 ARG A CA 1
ATOM 670 C C . ARG A 1 91 ? 4.996 -2.645 8.633 1.00 84.88 91 ARG A C 1
ATOM 672 O O . ARG A 1 91 ? 5.918 -3.382 8.954 1.00 84.88 91 ARG A O 1
ATOM 679 N N . ALA A 1 92 ? 3.844 -3.123 8.171 1.00 85.25 92 ALA A N 1
ATOM 680 C CA . ALA A 1 92 ? 3.547 -4.547 8.038 1.00 85.25 92 ALA A CA 1
ATOM 681 C C . ALA A 1 92 ? 4.203 -5.218 6.813 1.00 85.25 92 ALA A C 1
ATOM 683 O O . ALA A 1 92 ? 4.026 -6.423 6.612 1.00 85.25 92 ALA A O 1
ATOM 684 N N . GLY A 1 93 ? 4.910 -4.459 5.965 1.00 83.44 93 GLY A N 1
ATOM 685 C CA . GLY A 1 93 ? 5.513 -4.958 4.725 1.00 83.44 93 GLY A CA 1
ATOM 686 C C . GLY A 1 93 ? 4.495 -5.301 3.630 1.00 83.44 93 GLY A C 1
ATOM 687 O O . GLY A 1 93 ? 4.802 -6.051 2.699 1.00 83.44 93 GLY A O 1
ATOM 688 N N . VAL A 1 94 ? 3.271 -4.777 3.721 1.00 82.56 94 VAL A N 1
ATOM 689 C CA . VAL A 1 94 ? 2.202 -5.045 2.757 1.00 82.56 94 VAL A CA 1
ATOM 690 C C . VAL A 1 94 ? 2.397 -4.165 1.525 1.00 82.56 94 VAL A C 1
ATOM 692 O O . VAL A 1 94 ? 2.302 -2.942 1.582 1.00 82.56 94 VAL A O 1
ATOM 695 N N . ARG A 1 95 ? 2.642 -4.796 0.370 1.00 79.25 95 ARG A N 1
ATOM 696 C CA . ARG A 1 95 ? 2.916 -4.089 -0.896 1.00 79.25 95 ARG A CA 1
ATOM 697 C C . ARG A 1 95 ? 1.719 -3.302 -1.443 1.00 79.25 95 ARG A C 1
ATOM 699 O O . ARG A 1 95 ? 1.915 -2.367 -2.215 1.00 79.25 95 ARG A O 1
ATOM 706 N N . GLN A 1 96 ? 0.499 -3.688 -1.075 1.00 82.50 96 GLN A N 1
ATOM 707 C CA . GLN A 1 96 ? -0.742 -3.062 -1.531 1.00 82.50 96 GLN A CA 1
ATOM 708 C C . GLN A 1 96 ? -1.632 -2.722 -0.326 1.00 82.50 96 GLN A C 1
ATOM 710 O O . GLN A 1 96 ? -2.312 -3.610 0.183 1.00 82.50 96 GLN A O 1
ATOM 715 N N . PRO A 1 97 ? -1.665 -1.455 0.127 1.00 84.38 97 PRO A N 1
ATOM 716 C CA . PRO A 1 97 ? -2.461 -1.045 1.289 1.00 84.38 97 PRO A CA 1
ATOM 717 C C . PRO A 1 97 ? -3.952 -1.374 1.147 1.00 84.38 97 PRO A C 1
ATOM 719 O O . PRO A 1 97 ? -4.589 -1.793 2.105 1.00 84.38 97 PRO A O 1
ATOM 722 N N . ALA A 1 98 ? -4.492 -1.281 -0.070 1.00 85.25 98 ALA A N 1
ATOM 723 C CA . ALA A 1 98 ? -5.880 -1.631 -0.364 1.00 85.25 98 ALA A CA 1
ATOM 724 C C . ALA A 1 98 ? -6.226 -3.105 -0.063 1.00 85.25 98 ALA A C 1
ATOM 726 O O . ALA A 1 98 ? -7.359 -3.397 0.303 1.00 85.25 98 ALA A O 1
ATOM 727 N N . ALA A 1 99 ? -5.263 -4.033 -0.152 1.00 83.75 99 ALA A N 1
ATOM 728 C CA . ALA A 1 99 ? -5.502 -5.457 0.115 1.00 83.75 99 ALA A CA 1
ATOM 729 C C . ALA A 1 99 ? -5.843 -5.738 1.592 1.00 83.75 99 ALA A C 1
ATOM 731 O O . ALA A 1 99 ? -6.472 -6.747 1.922 1.00 83.75 99 ALA A O 1
ATOM 732 N N . ILE A 1 100 ? -5.448 -4.822 2.478 1.00 85.94 100 ILE A N 1
ATOM 733 C CA . ILE A 1 100 ? -5.766 -4.854 3.906 1.00 85.94 100 ILE A CA 1
ATOM 734 C C . ILE A 1 100 ? -7.277 -4.702 4.123 1.00 85.94 100 ILE A C 1
ATOM 736 O O . ILE A 1 100 ? -7.830 -5.306 5.035 1.00 85.94 100 ILE A O 1
ATOM 740 N N . LEU A 1 101 ? -7.953 -3.951 3.250 1.00 87.06 101 LEU A N 1
ATOM 741 C CA . LEU A 1 101 ? -9.379 -3.636 3.350 1.00 87.06 101 LEU A CA 1
ATOM 742 C C . LEU A 1 101 ? -10.292 -4.700 2.727 1.00 87.06 101 LEU A C 1
ATOM 744 O O . LEU A 1 101 ? -11.506 -4.535 2.727 1.00 87.06 101 LEU A O 1
ATOM 748 N N . LEU A 1 102 ? -9.733 -5.795 2.204 1.00 85.31 102 LEU A N 1
ATOM 749 C CA . LEU A 1 102 ? -10.525 -6.887 1.630 1.00 85.31 102 LEU A CA 1
ATOM 750 C C . LEU A 1 102 ? -11.235 -7.724 2.699 1.00 85.31 102 LEU A C 1
ATOM 752 O O . LEU A 1 102 ? -12.237 -8.367 2.407 1.00 85.31 102 LEU A O 1
ATOM 756 N N . SER A 1 103 ? -10.697 -7.762 3.921 1.00 81.94 103 SER A N 1
ATOM 757 C CA . SER A 1 103 ? -11.312 -8.480 5.035 1.00 81.94 103 SER A CA 1
ATOM 758 C C . SER A 1 103 ? -10.843 -7.938 6.390 1.00 81.94 103 SER A C 1
ATOM 760 O O . SER A 1 103 ? -9.702 -7.477 6.510 1.00 81.94 103 SER A O 1
ATOM 762 N N . PRO A 1 104 ? -11.664 -8.067 7.448 1.00 81.44 104 PRO A N 1
ATOM 763 C CA . PRO A 1 104 ? -11.272 -7.674 8.803 1.00 81.44 104 PRO A CA 1
ATOM 764 C C . PRO A 1 104 ? -10.070 -8.479 9.332 1.00 81.44 104 PRO A C 1
ATOM 766 O O . PRO A 1 104 ? -9.278 -7.965 10.121 1.00 81.44 104 PRO A O 1
ATOM 769 N N . ALA A 1 105 ? -9.876 -9.718 8.863 1.00 83.56 105 ALA A N 1
ATOM 770 C CA . ALA A 1 105 ? -8.719 -10.545 9.212 1.00 83.56 105 ALA A CA 1
ATOM 771 C C . ALA A 1 105 ? -7.406 -10.027 8.595 1.00 83.56 105 ALA A C 1
ATOM 773 O O . ALA A 1 105 ? -6.359 -10.052 9.244 1.00 83.56 105 ALA A O 1
ATOM 774 N N . ASN A 1 106 ? -7.447 -9.515 7.361 1.00 86.06 106 ASN A N 1
ATOM 775 C CA . ASN A 1 106 ? -6.277 -8.893 6.738 1.00 86.06 106 ASN A CA 1
ATOM 776 C C . ASN A 1 106 ? -5.896 -7.595 7.457 1.00 86.06 106 ASN A C 1
ATOM 778 O O . ASN A 1 106 ? -4.709 -7.345 7.681 1.00 86.06 106 ASN A O 1
ATOM 782 N N . LEU A 1 107 ? -6.897 -6.805 7.863 1.00 85.94 107 LEU A N 1
ATOM 783 C CA . LEU A 1 107 ? -6.699 -5.599 8.661 1.00 85.94 107 LEU A CA 1
ATOM 784 C C . LEU A 1 107 ? -6.067 -5.908 10.016 1.00 85.94 107 LEU A C 1
ATOM 786 O O . LEU A 1 107 ? -5.043 -5.314 10.349 1.00 85.94 107 LEU A O 1
ATOM 790 N N . SER A 1 108 ? -6.588 -6.882 10.763 1.00 85.25 108 SER A N 1
ATOM 791 C CA . SER A 1 108 ? -6.010 -7.253 12.060 1.00 85.25 108 SER A CA 1
ATOM 792 C C . SER A 1 108 ? -4.591 -7.810 11.929 1.00 85.25 108 SER A C 1
ATOM 794 O O . SER A 1 108 ? -3.713 -7.458 12.719 1.00 85.25 108 SER A O 1
ATOM 796 N N . ALA A 1 109 ? -4.319 -8.618 10.900 1.00 84.94 109 ALA A N 1
ATOM 797 C CA . ALA A 1 109 ? -2.980 -9.130 10.628 1.00 84.94 109 ALA A CA 1
ATOM 798 C C . ALA A 1 109 ? -1.987 -8.006 10.295 1.00 84.94 109 ALA A C 1
ATOM 800 O O . ALA A 1 109 ? -0.855 -8.024 10.788 1.00 84.94 109 ALA A O 1
ATOM 801 N N . ALA A 1 110 ? -2.401 -7.023 9.490 1.00 87.38 110 ALA A N 1
ATOM 802 C CA . ALA A 1 110 ? -1.569 -5.877 9.145 1.00 87.38 110 ALA A CA 1
ATOM 803 C C . ALA A 1 110 ? -1.322 -4.968 10.355 1.00 87.38 110 ALA A C 1
ATOM 805 O O . ALA A 1 110 ? -0.174 -4.624 10.612 1.00 87.38 110 ALA A O 1
ATOM 806 N N . VAL A 1 111 ? -2.356 -4.641 11.137 1.00 87.31 111 VAL A N 1
ATOM 807 C CA . VAL A 1 111 ? -2.223 -3.836 12.365 1.00 87.31 111 VAL A CA 1
ATOM 808 C C . VAL A 1 111 ? -1.273 -4.513 13.345 1.00 87.31 111 VAL A C 1
ATOM 810 O O . VAL A 1 111 ? -0.356 -3.873 13.841 1.00 87.31 111 VAL A O 1
ATOM 813 N N . ARG A 1 112 ? -1.397 -5.826 13.557 1.00 83.44 112 ARG A N 1
ATOM 814 C CA . ARG A 1 112 ? -0.468 -6.562 14.426 1.00 83.44 112 ARG A CA 1
ATOM 815 C C . ARG A 1 112 ? 0.962 -6.507 13.908 1.00 83.44 112 ARG A C 1
ATOM 817 O O . ARG A 1 112 ? 1.859 -6.140 14.649 1.00 83.44 112 ARG A O 1
ATOM 824 N N . ARG A 1 113 ? 1.202 -6.826 12.633 1.00 84.38 113 ARG A N 1
ATOM 825 C CA . ARG A 1 113 ? 2.566 -6.786 12.075 1.00 84.38 113 ARG A CA 1
ATOM 826 C C . ARG A 1 113 ? 3.158 -5.377 12.071 1.00 84.38 113 ARG A C 1
ATOM 828 O O . ARG A 1 113 ? 4.347 -5.236 12.311 1.00 84.38 113 ARG A O 1
ATOM 835 N N . GLY A 1 114 ? 2.342 -4.363 11.789 1.00 81.94 114 GLY A N 1
ATOM 836 C CA . GLY A 1 114 ? 2.772 -2.973 11.668 1.00 81.94 114 GLY A CA 1
ATOM 837 C C . GLY A 1 114 ? 2.880 -2.219 12.995 1.00 81.94 114 GLY A C 1
ATOM 838 O O . GLY A 1 114 ? 3.597 -1.224 13.057 1.00 81.94 114 GLY A O 1
ATOM 839 N N . CYS A 1 115 ? 2.195 -2.677 14.043 1.00 79.81 115 CYS A N 1
ATOM 840 C CA . CYS A 1 115 ? 2.245 -2.086 15.382 1.00 79.81 115 CYS A CA 1
ATOM 841 C C . CYS A 1 115 ? 3.022 -2.945 16.394 1.00 79.81 115 CYS A C 1
ATOM 843 O O . CYS A 1 115 ? 3.284 -2.478 17.497 1.00 79.81 115 CYS A O 1
ATOM 845 N N . ASN A 1 116 ? 3.436 -4.170 16.047 1.00 70.81 116 ASN A N 1
ATOM 846 C CA . ASN A 1 116 ? 4.326 -4.971 16.892 1.00 70.81 116 ASN A CA 1
ATOM 847 C C . ASN A 1 116 ? 5.650 -4.214 17.115 1.00 70.81 116 ASN A C 1
ATOM 849 O O . ASN A 1 116 ? 6.444 -4.064 16.188 1.00 70.81 116 ASN A O 1
ATOM 853 N N . GLY A 1 117 ? 5.879 -3.751 18.346 1.00 56.59 117 GLY A N 1
ATOM 854 C CA . GLY A 1 117 ? 7.091 -3.033 18.761 1.00 56.59 117 GLY A CA 1
ATOM 855 C C . GLY A 1 117 ? 6.958 -1.508 18.852 1.00 56.59 117 GLY A C 1
ATOM 856 O O . GLY A 1 117 ? 7.904 -0.856 19.280 1.00 56.59 117 GLY A O 1
ATOM 857 N N . LEU A 1 118 ? 5.808 -0.934 18.486 1.00 55.91 118 LEU A N 1
ATOM 858 C CA . LEU A 1 118 ? 5.489 0.479 18.706 1.00 55.91 118 LEU A CA 1
ATOM 859 C C . LEU A 1 118 ? 4.202 0.563 19.528 1.00 55.91 118 LEU A C 1
ATOM 861 O O . LEU A 1 118 ? 3.122 0.274 19.011 1.00 55.91 118 LEU A O 1
ATOM 865 N N . ASP A 1 119 ? 4.330 0.988 20.786 1.00 62.25 119 ASP A N 1
ATOM 866 C CA . ASP A 1 119 ? 3.221 1.293 21.696 1.00 62.25 119 ASP A CA 1
ATOM 867 C C . ASP A 1 119 ? 2.470 2.553 21.234 1.00 62.25 119 ASP A C 1
ATOM 869 O O . ASP A 1 119 ? 2.478 3.586 21.898 1.00 62.25 119 ASP A O 1
ATOM 873 N N . ASP A 1 120 ? 1.824 2.502 20.068 1.00 70.94 120 ASP A N 1
ATOM 874 C CA . ASP A 1 120 ? 0.875 3.530 19.636 1.00 70.94 120 ASP A CA 1
ATOM 875 C C . ASP A 1 120 ? -0.562 3.001 19.813 1.00 70.94 120 ASP A C 1
ATOM 877 O O . ASP A 1 120 ? -1.207 2.552 18.850 1.00 70.94 120 ASP A O 1
ATOM 881 N N . PRO A 1 121 ? -1.082 2.998 21.060 1.00 74.94 121 PRO A N 1
ATOM 882 C CA . PRO A 1 121 ? -2.442 2.553 21.354 1.00 74.94 121 PRO A CA 1
ATOM 883 C C . PRO A 1 121 ? -3.471 3.414 20.618 1.00 74.94 121 PRO A C 1
ATOM 885 O O . PRO A 1 121 ? -4.524 2.920 20.219 1.00 74.94 121 PRO A O 1
ATOM 888 N N . SER A 1 122 ? -3.133 4.676 20.353 1.00 83.81 122 SER A N 1
ATOM 889 C CA . SER A 1 122 ? -3.927 5.624 19.575 1.00 83.81 122 SER A CA 1
ATOM 890 C C . SER A 1 122 ? -4.147 5.141 18.141 1.00 83.81 122 SER A C 1
ATOM 892 O O . SER A 1 122 ? -5.274 5.170 17.647 1.00 83.81 122 SER A O 1
ATOM 894 N N . LEU A 1 123 ? -3.093 4.682 17.459 1.00 82.88 123 LEU A N 1
ATOM 895 C CA . LEU A 1 123 ? -3.204 4.129 16.105 1.00 82.88 123 LEU A CA 1
ATOM 896 C C . LEU A 1 123 ? -4.043 2.847 16.097 1.00 82.88 123 LEU A C 1
ATOM 898 O O . LEU A 1 123 ? -4.910 2.676 15.241 1.00 82.88 123 LEU A O 1
ATOM 902 N N . THR A 1 124 ? -3.830 1.974 17.081 1.00 83.44 124 THR A N 1
ATOM 903 C CA . THR A 1 124 ? -4.577 0.715 17.209 1.00 83.44 124 THR A CA 1
ATOM 904 C C . THR A 1 124 ? -6.068 0.966 17.452 1.00 83.44 124 THR A C 1
ATOM 906 O O . THR A 1 124 ? -6.907 0.341 16.803 1.00 83.44 124 THR A O 1
ATOM 909 N N . ALA A 1 125 ? -6.415 1.934 18.306 1.00 84.75 125 ALA A N 1
ATOM 910 C CA . ALA A 1 125 ? -7.796 2.342 18.551 1.00 84.75 125 ALA A CA 1
ATOM 911 C C . ALA A 1 125 ? -8.466 2.905 17.285 1.00 84.75 125 ALA A C 1
ATOM 913 O O . ALA A 1 125 ? -9.572 2.483 16.948 1.00 84.75 125 ALA A O 1
ATOM 914 N N . ARG A 1 126 ? -7.778 3.778 16.529 1.00 87.12 126 ARG A N 1
ATOM 915 C CA . ARG A 1 126 ? -8.292 4.312 15.251 1.00 87.12 126 ARG A CA 1
ATOM 916 C C . ARG A 1 126 ? -8.509 3.218 14.205 1.00 87.12 126 ARG A C 1
ATOM 918 O O . ARG A 1 126 ? -9.496 3.251 13.476 1.00 87.12 126 ARG A O 1
ATOM 925 N N . MET A 1 127 ? -7.622 2.224 14.139 1.00 86.38 127 MET A N 1
ATOM 926 C CA . MET A 1 127 ? -7.792 1.069 13.248 1.00 86.38 127 MET A CA 1
ATOM 927 C C . MET A 1 127 ? -8.927 0.144 13.686 1.00 86.38 127 MET A C 1
ATOM 929 O O . MET A 1 127 ? -9.614 -0.418 12.834 1.00 86.38 127 MET A O 1
ATOM 933 N N . ASN A 1 128 ? -9.172 0.024 14.990 1.00 86.81 128 ASN A N 1
ATOM 934 C CA . ASN A 1 128 ? -10.320 -0.713 15.502 1.00 86.81 128 ASN A CA 1
ATOM 935 C C . ASN A 1 128 ? -11.642 -0.013 15.161 1.00 86.81 128 ASN A C 1
ATOM 937 O O . ASN A 1 128 ? -12.564 -0.652 14.663 1.00 86.81 128 ASN A O 1
ATOM 941 N N . GLU A 1 129 ? -11.714 1.306 15.343 1.00 87.12 129 GLU A N 1
ATOM 942 C CA . GLU A 1 129 ? -12.872 2.111 14.938 1.00 87.12 129 GLU A CA 1
ATOM 943 C C . GLU A 1 129 ? -13.125 2.009 13.426 1.00 87.12 129 GLU A C 1
ATOM 945 O O . GLU A 1 129 ? -14.264 1.859 12.983 1.00 87.12 129 GLU A O 1
ATOM 950 N N . LEU A 1 130 ? -12.056 2.020 12.624 1.00 85.81 130 LEU A N 1
ATOM 951 C CA . LEU A 1 130 ? -12.135 1.823 11.180 1.00 85.81 130 LEU A CA 1
ATOM 952 C C . LEU A 1 130 ? -12.644 0.423 10.813 1.00 85.81 130 LEU A C 1
ATOM 954 O O . LEU A 1 130 ? -13.458 0.298 9.902 1.00 85.81 130 LEU A O 1
ATOM 958 N N . SER A 1 131 ? -12.218 -0.616 11.536 1.00 86.69 131 SER A N 1
ATOM 959 C CA . SER A 1 131 ? -12.739 -1.976 11.361 1.00 86.69 131 SER A CA 1
ATOM 960 C C . SER A 1 131 ? -14.239 -2.042 11.642 1.00 86.69 131 SER A C 1
ATOM 962 O O . SER A 1 131 ? -14.987 -2.601 10.843 1.00 86.69 131 SER A O 1
ATOM 964 N N . VAL A 1 132 ? -14.695 -1.415 12.732 1.00 87.81 132 VAL A N 1
ATOM 965 C CA . VAL A 1 132 ? -16.122 -1.354 13.082 1.00 87.81 132 VAL A CA 1
ATOM 966 C C . VAL A 1 132 ? -16.911 -0.615 12.002 1.00 87.81 132 VAL A C 1
ATOM 968 O O . VAL A 1 132 ? -17.964 -1.088 11.589 1.00 87.81 132 VAL A O 1
ATOM 971 N N . LYS A 1 133 ? -16.388 0.504 11.490 1.00 86.00 133 LYS A N 1
ATOM 972 C CA . LYS A 1 133 ? -17.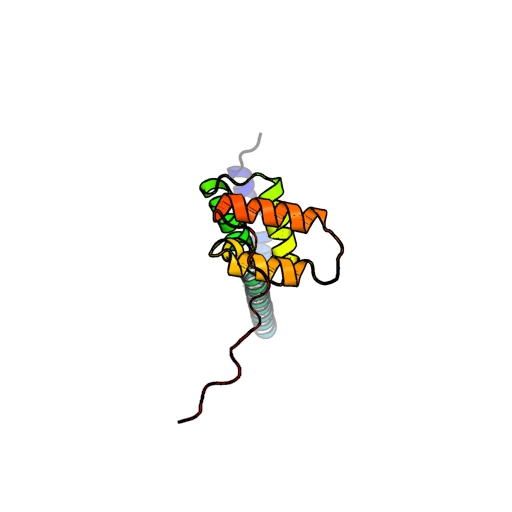033 1.281 10.421 1.00 86.00 133 LYS A CA 1
ATOM 973 C C . LYS A 1 133 ? -17.128 0.526 9.093 1.00 86.00 133 LYS A C 1
ATOM 975 O O . LYS A 1 133 ? -18.140 0.648 8.414 1.00 86.00 133 LYS A O 1
ATOM 980 N N . LEU A 1 134 ? -16.091 -0.220 8.710 1.00 85.31 134 LEU A N 1
ATOM 981 C CA . LEU A 1 134 ? -16.037 -0.899 7.410 1.00 85.31 134 LEU A CA 1
ATOM 982 C C . LEU A 1 134 ? -16.684 -2.284 7.409 1.00 85.31 134 LEU A C 1
ATOM 984 O O . LEU A 1 134 ? -17.259 -2.686 6.402 1.00 85.31 134 LEU A O 1
ATOM 988 N N . PHE A 1 135 ? -16.568 -3.022 8.511 1.00 85.81 135 PHE A N 1
ATOM 989 C CA . PHE A 1 135 ? -16.950 -4.434 8.580 1.00 85.81 135 PHE A CA 1
ATOM 990 C C . PHE A 1 135 ? -18.035 -4.715 9.623 1.00 85.81 135 PHE A C 1
ATOM 992 O O . PHE A 1 135 ? -18.459 -5.857 9.763 1.00 85.81 135 PHE A O 1
ATOM 999 N N . GLY A 1 136 ? -18.475 -3.705 10.380 1.00 83.69 136 GLY A N 1
ATOM 1000 C CA . GLY A 1 136 ? -19.450 -3.875 11.460 1.00 83.69 136 GLY A CA 1
ATOM 1001 C C . GLY A 1 136 ? -18.896 -4.595 12.693 1.00 83.69 136 GLY A C 1
ATOM 1002 O O . GLY A 1 136 ? -19.642 -4.854 13.632 1.00 83.69 136 GLY A O 1
ATOM 1003 N N . SER A 1 137 ? -17.599 -4.919 12.718 1.00 83.69 137 SER A N 1
ATOM 1004 C CA . SER A 1 137 ? -16.963 -5.666 13.803 1.00 83.69 137 SER A CA 1
ATOM 1005 C C . SER A 1 137 ? -15.614 -5.073 14.198 1.00 83.69 137 SER A C 1
ATOM 1007 O O . SER A 1 137 ? -14.835 -4.619 13.353 1.00 83.69 137 SER A O 1
ATOM 1009 N N . ALA A 1 138 ? -15.309 -5.144 15.494 1.00 82.69 138 ALA A N 1
ATOM 1010 C CA . ALA A 1 138 ? -13.972 -4.869 16.008 1.00 82.69 138 ALA A CA 1
ATOM 1011 C C . ALA A 1 138 ? -12.935 -5.810 15.371 1.00 82.69 138 ALA A C 1
ATOM 1013 O O . ALA A 1 138 ? -13.281 -6.861 14.820 1.00 82.69 138 ALA A O 1
ATOM 1014 N N . LEU A 1 139 ? -11.660 -5.424 15.440 1.00 77.06 139 LEU A N 1
ATOM 1015 C CA . LEU A 1 139 ? -10.567 -6.239 14.920 1.00 77.06 139 LEU A CA 1
ATOM 1016 C C . LEU A 1 139 ? -10.605 -7.619 15.591 1.00 77.06 139 LEU A C 1
ATOM 1018 O O . LEU A 1 139 ? -10.548 -7.686 16.822 1.00 77.06 139 LEU A O 1
ATOM 1022 N N . PRO A 1 140 ? -10.699 -8.718 14.818 1.00 71.19 140 PRO A N 1
ATOM 1023 C CA . PRO A 1 140 ? -10.780 -10.042 15.406 1.00 71.19 140 PRO A CA 1
ATOM 1024 C C . PRO A 1 140 ? -9.531 -10.318 16.255 1.00 71.19 140 PRO A C 1
ATOM 1026 O O . PRO A 1 140 ? -8.417 -9.977 15.824 1.00 71.19 140 PRO A O 1
ATOM 1029 N N . PRO A 1 141 ? -9.693 -10.931 17.447 1.00 62.72 141 PRO A N 1
ATOM 1030 C CA . PRO A 1 141 ? -8.560 -11.354 18.254 1.00 62.72 141 PRO A CA 1
ATOM 1031 C C . PRO A 1 141 ? -7.703 -12.298 17.418 1.00 62.72 141 PRO A C 1
ATOM 1033 O O . PRO A 1 141 ? -8.212 -13.003 16.546 1.00 62.72 141 PRO A O 1
ATOM 1036 N N . ALA A 1 142 ? -6.389 -12.258 17.640 1.00 56.56 142 ALA A N 1
ATOM 1037 C CA . ALA A 1 142 ? -5.418 -13.018 16.869 1.00 56.56 142 ALA A CA 1
ATOM 1038 C C . ALA A 1 142 ? -5.922 -14.444 16.614 1.00 56.56 142 ALA A C 1
ATOM 1040 O O . ALA A 1 142 ? -5.987 -15.241 17.548 1.00 56.56 142 ALA A O 1
ATOM 1041 N N . ALA A 1 143 ? -6.245 -14.768 15.358 1.00 54.00 143 ALA A N 1
ATOM 1042 C CA . ALA A 1 143 ? -6.415 -16.156 14.973 1.00 54.00 143 ALA A CA 1
ATOM 1043 C C . ALA A 1 143 ? -5.070 -16.833 15.252 1.00 54.00 143 ALA A C 1
ATOM 1045 O O . ALA A 1 143 ? -4.074 -16.611 14.554 1.00 54.00 143 ALA A O 1
ATOM 1046 N N . ARG A 1 144 ? -5.015 -17.571 16.361 1.00 44.97 144 ARG A N 1
ATOM 1047 C CA . ARG A 1 144 ? -3.975 -18.552 16.630 1.00 44.97 144 ARG A CA 1
ATOM 1048 C C . ARG A 1 144 ? -4.049 -19.491 15.434 1.00 44.97 144 ARG A C 1
ATOM 1050 O O . ARG A 1 144 ? -5.127 -19.990 15.134 1.00 44.97 144 ARG A O 1
ATOM 1057 N N . ASN A 1 145 ? -2.962 -19.638 14.683 1.00 46.53 145 ASN A N 1
ATOM 1058 C CA . ASN A 1 145 ? -2.918 -20.591 13.580 1.00 46.53 145 ASN A CA 1
ATOM 1059 C C . ASN A 1 145 ? -3.129 -22.001 14.155 1.00 46.53 145 ASN A C 1
ATOM 1061 O O . ASN A 1 145 ? -2.166 -22.694 14.459 1.00 46.53 145 ASN A O 1
ATOM 1065 N N . GLU A 1 146 ? -4.378 -22.442 14.269 1.00 42.72 146 GLU A N 1
ATOM 1066 C CA . GLU A 1 146 ? -4.765 -23.846 14.433 1.00 42.72 146 GLU A CA 1
ATOM 1067 C C . GLU A 1 146 ? -4.684 -24.557 13.072 1.00 42.72 146 GLU A C 1
ATOM 1069 O O . GLU A 1 146 ? -5.589 -25.253 12.630 1.00 42.72 146 GLU A O 1
ATOM 1074 N N . LYS A 1 147 ? -3.576 -24.340 12.358 1.00 46.12 147 LYS A N 1
ATOM 1075 C CA . LYS A 1 147 ? -3.149 -25.164 11.224 1.00 46.12 147 LYS A CA 1
ATOM 1076 C C . LYS A 1 147 ? -1.803 -25.790 11.558 1.00 46.12 147 LYS A C 1
ATOM 1078 O O . LYS A 1 147 ? -0.791 -25.558 10.910 1.00 46.12 147 LYS A O 1
ATOM 1083 N N . GLY A 1 148 ? -1.834 -26.565 12.628 1.00 48.28 148 GLY A N 1
ATOM 1084 C CA . GLY A 1 148 ? -0.893 -27.615 12.965 1.00 48.28 148 GLY A CA 1
ATOM 1085 C C . GLY A 1 148 ? -1.710 -28.625 13.758 1.00 48.28 148 GLY A C 1
ATOM 1086 O O . GLY A 1 148 ? -2.322 -28.224 14.738 1.00 48.28 148 GLY A O 1
ATOM 1087 N N . VAL A 1 149 ? -1.725 -29.885 13.318 1.00 51.75 149 VAL A N 1
ATOM 1088 C CA . VAL A 1 149 ? -2.553 -31.017 13.792 1.00 51.75 149 VAL A CA 1
ATOM 1089 C C . VAL A 1 149 ? -3.798 -31.252 12.933 1.00 51.75 149 VAL A C 1
ATOM 1091 O O . VAL A 1 149 ? -4.811 -30.573 13.046 1.00 51.75 149 VAL A O 1
ATOM 1094 N N . GLY A 1 150 ? -3.692 -32.255 12.058 1.00 47.84 150 GLY A N 1
ATOM 1095 C CA . GLY A 1 150 ? -4.815 -32.761 11.275 1.00 47.84 150 GLY A CA 1
ATOM 1096 C C . GLY A 1 150 ? -4.429 -33.562 10.033 1.00 47.84 150 GLY A C 1
ATOM 1097 O O . GLY A 1 150 ? -5.025 -33.343 8.989 1.00 47.84 150 GLY A O 1
ATOM 1098 N N . VAL A 1 151 ? -3.447 -34.468 10.119 1.00 43.53 151 VAL A N 1
ATOM 1099 C CA . VAL A 1 151 ? -3.406 -35.652 9.239 1.00 43.53 151 VAL A CA 1
ATOM 1100 C C . VAL A 1 151 ? -3.111 -36.857 10.127 1.00 43.53 151 VAL A C 1
ATOM 1102 O O . VAL A 1 151 ? -1.968 -37.257 10.316 1.00 43.53 151 VAL A O 1
ATOM 1105 N N . GLY A 1 152 ? -4.172 -37.343 10.765 1.00 46.34 152 GLY A N 1
ATOM 1106 C CA . GLY A 1 152 ? -4.296 -38.723 11.205 1.00 46.34 152 GLY A CA 1
ATOM 1107 C C . GLY A 1 152 ? -5.377 -39.355 10.335 1.00 46.34 152 GLY A C 1
ATOM 1108 O O . GLY A 1 152 ? -6.495 -38.840 10.289 1.00 46.34 152 GLY A O 1
ATOM 1109 N N . GLY A 1 153 ? -4.995 -40.404 9.617 1.00 37.47 153 GLY A N 1
ATOM 1110 C CA . GLY A 1 153 ? -5.808 -41.221 8.726 1.00 37.47 153 GLY A CA 1
ATOM 1111 C C . GLY A 1 153 ? -4.918 -42.307 8.160 1.00 37.47 153 GLY A C 1
ATOM 1112 O O . GLY A 1 153 ? -3.973 -41.925 7.437 1.00 37.47 153 GLY A O 1
#

pLDDT: mean 72.93, std 14.96, range [37.47, 93.38]